Protein AF-A0AAI9GK62-F1 (afdb_monomer_lite)

pLDDT: mean 93.07, std 9.75, range [39.12, 98.69]

Sequence (137 aa):
MRPTPWTTWLSEPHRDPVYLLLNTLAQPNPTDVLFANDWIEQAFPLYNGTPLAHLIAQSPWLVKLKPSAAVPLGQLLDRKGFSDPSWGWAYRSPMAWDAQLHHWQQRQLVKLDGEMVVLRLMDSRIANVLIPSLREV

Radius of gyration: 14.91 Å; chains: 1; bounding box: 31×34×42 Å

Foldseek 3Di:
DPDDQQLCVLLPDDDFWKKWFFFCPFPPRVVVVCVVVVFFPDKDFLCPPHPNVVVSNGGTMITTTDSVCSNVVSVCVNVPVRVGQQGFDMDTDNDDPVCVSVVVSVVQWDADPNDIDGDPCRGVVSVVPPVVVVVVD

Secondary structure (DSSP, 8-state):
-PPPPHHHHHHS--SSPEEEEE-TTSSS-HHHHHHHTT-EEEEEETTTTSGGGGGGGG--EEEEEPGGGHHHHHHHHHTT-S-STTSEEEEE--S-HHHHHHHHHTTSEEEETTEEEE--TTSHHHHHHHHHHTT--

InterPro domains:
  IPR025391 Domain of unknown function DUF4123 [PF13503] (18-135)

Organism: Providencia stuartii (NCBI:txid588)

Structure (mmCIF, N/CA/C/O backbone):
data_AF-A0AAI9GK62-F1
#
_entry.id   AF-A0AAI9GK62-F1
#
loop_
_atom_site.group_PDB
_atom_site.id
_atom_site.type_symbol
_atom_site.label_atom_id
_atom_site.label_alt_id
_atom_site.label_comp_id
_atom_site.label_asym_id
_atom_site.label_entity_id
_atom_site.label_seq_id
_atom_site.pdbx_PDB_ins_code
_atom_site.Cartn_x
_atom_site.Cartn_y
_atom_site.Cartn_z
_atom_site.occupancy
_atom_site.B_iso_or_equiv
_atom_site.auth_seq_id
_atom_site.auth_comp_id
_atom_site.auth_asym_id
_atom_site.auth_atom_id
_atom_site.pdbx_PDB_model_num
ATOM 1 N N . MET A 1 1 ? -0.141 22.966 -9.872 1.00 41.88 1 MET A N 1
ATOM 2 C CA . MET A 1 1 ? 0.792 22.043 -10.561 1.00 41.88 1 MET A CA 1
ATOM 3 C C . MET A 1 1 ? -0.024 20.953 -11.237 1.00 41.88 1 MET A C 1
ATOM 5 O O . MET A 1 1 ? -0.975 20.488 -10.622 1.00 41.88 1 MET A O 1
ATOM 9 N N . ARG A 1 2 ? 0.280 20.577 -12.488 1.00 45.88 2 ARG A N 1
ATOM 10 C CA . ARG A 1 2 ? -0.313 19.359 -13.068 1.00 45.88 2 ARG A CA 1
ATOM 11 C C . ARG A 1 2 ? 0.282 18.155 -12.330 1.00 45.88 2 ARG A C 1
ATOM 13 O O . ARG A 1 2 ? 1.488 18.184 -12.090 1.00 45.88 2 ARG A O 1
ATOM 20 N N . PRO A 1 3 ? -0.516 17.147 -11.954 1.00 74.88 3 PRO A N 1
ATOM 21 C CA . PRO A 1 3 ? 0.037 15.939 -11.360 1.00 74.88 3 PRO A CA 1
ATOM 22 C C . PRO A 1 3 ? 1.003 15.288 -12.357 1.00 74.88 3 PRO A C 1
ATOM 24 O O . PRO A 1 3 ? 0.691 15.179 -13.545 1.00 74.88 3 PRO A O 1
ATOM 27 N N . THR A 1 4 ? 2.192 14.915 -11.884 1.00 85.81 4 THR A N 1
ATOM 28 C CA . THR A 1 4 ? 3.161 14.132 -12.659 1.00 85.81 4 THR A CA 1
ATOM 29 C C . THR A 1 4 ? 2.492 12.827 -13.107 1.00 85.81 4 THR A C 1
ATOM 31 O O . THR A 1 4 ? 1.887 12.166 -12.260 1.00 85.81 4 THR A O 1
ATOM 34 N N . PRO A 1 5 ? 2.574 12.438 -14.395 1.00 93.88 5 PRO A N 1
ATOM 35 C CA . PRO A 1 5 ? 2.055 11.152 -14.854 1.00 93.88 5 PRO A CA 1
ATOM 36 C C . PRO A 1 5 ? 2.656 9.985 -14.064 1.00 93.88 5 PRO A C 1
ATOM 38 O O . PRO A 1 5 ? 3.840 10.004 -13.708 1.00 93.88 5 PRO A O 1
ATOM 41 N N . TRP A 1 6 ? 1.862 8.947 -13.827 1.00 95.31 6 TRP A N 1
ATOM 42 C CA . TRP A 1 6 ? 2.277 7.757 -13.092 1.00 95.31 6 TRP A CA 1
ATOM 43 C C . TRP A 1 6 ? 3.437 7.042 -13.769 1.00 95.31 6 TRP A C 1
ATOM 45 O O . TRP A 1 6 ? 4.373 6.638 -13.081 1.00 95.31 6 TRP A O 1
ATOM 55 N N . THR A 1 7 ? 3.425 6.934 -15.102 1.00 95.44 7 THR A N 1
ATOM 56 C CA . THR A 1 7 ? 4.544 6.336 -15.847 1.00 95.44 7 THR A CA 1
ATOM 57 C C . THR A 1 7 ? 5.848 7.073 -15.568 1.00 95.44 7 THR A C 1
ATOM 59 O O . THR A 1 7 ? 6.874 6.432 -15.348 1.00 95.44 7 THR A O 1
ATOM 62 N N . THR A 1 8 ? 5.810 8.407 -15.521 1.00 94.75 8 THR A N 1
ATOM 63 C CA . THR A 1 8 ? 6.983 9.227 -15.207 1.00 94.75 8 THR A CA 1
ATOM 64 C C . THR A 1 8 ? 7.446 8.995 -13.771 1.00 94.75 8 THR A C 1
ATOM 66 O O . THR A 1 8 ? 8.613 8.678 -13.568 1.00 94.75 8 THR A O 1
ATOM 69 N N . TRP A 1 9 ? 6.549 9.086 -12.783 1.00 95.50 9 TRP A N 1
ATOM 70 C CA . TRP A 1 9 ? 6.922 8.942 -11.369 1.00 95.50 9 TRP A CA 1
ATOM 71 C C . TRP A 1 9 ? 7.436 7.535 -11.020 1.00 95.50 9 TRP A C 1
ATOM 73 O O . TRP A 1 9 ? 8.409 7.394 -10.278 1.00 95.50 9 TRP A O 1
ATOM 83 N N . LEU A 1 10 ? 6.821 6.480 -11.567 1.00 95.56 10 LEU A N 1
ATOM 84 C CA . LEU A 1 10 ? 7.226 5.092 -11.311 1.00 95.56 10 LEU A CA 1
ATOM 85 C C . LEU A 1 10 ? 8.555 4.734 -11.982 1.00 95.56 10 LEU A C 1
ATOM 87 O O . LEU A 1 10 ? 9.350 4.000 -11.393 1.00 95.56 10 LEU A O 1
ATOM 91 N N . SER A 1 11 ? 8.805 5.265 -13.182 1.00 90.31 11 SER A N 1
ATOM 92 C CA . SER A 1 11 ? 9.989 4.926 -13.988 1.00 90.31 11 SER A CA 1
ATOM 93 C C . SER A 1 11 ? 11.188 5.841 -13.737 1.00 90.31 11 SER A C 1
ATOM 95 O O . SER A 1 11 ? 12.263 5.588 -14.278 1.00 90.31 11 SER A O 1
ATOM 97 N N . GLU A 1 12 ? 11.020 6.907 -12.951 1.00 91.19 12 GLU A N 1
ATOM 98 C CA . GLU A 1 12 ? 12.116 7.799 -12.579 1.00 91.19 12 GLU A CA 1
ATOM 99 C C . GLU A 1 12 ? 13.257 7.003 -11.915 1.00 91.19 12 GLU A C 1
ATOM 101 O O . GLU A 1 12 ? 12.995 6.234 -10.979 1.00 91.19 12 GLU A O 1
ATOM 106 N N . PRO A 1 13 ? 14.517 7.162 -12.374 1.00 87.38 13 PRO A N 1
ATOM 107 C CA . PRO A 1 13 ? 15.659 6.496 -11.763 1.00 87.38 13 PRO A CA 1
ATOM 108 C C . PRO A 1 13 ? 15.774 6.855 -10.281 1.00 87.38 13 PRO A C 1
ATOM 110 O O . PRO A 1 13 ? 16.109 7.979 -9.915 1.00 87.38 13 PRO A O 1
ATOM 113 N N . HIS A 1 14 ? 15.521 5.877 -9.417 1.00 90.38 14 HIS A N 1
ATOM 114 C CA . HIS A 1 14 ? 15.580 6.044 -7.973 1.00 90.38 14 HIS A CA 1
ATOM 115 C C . HIS A 1 14 ? 16.088 4.758 -7.322 1.00 90.38 14 HIS A C 1
ATOM 117 O O . HIS A 1 14 ? 15.810 3.661 -7.806 1.00 90.38 14 HIS A O 1
ATOM 123 N N . ARG A 1 15 ? 16.845 4.883 -6.226 1.00 88.88 15 ARG A N 1
ATOM 124 C CA . ARG A 1 15 ? 17.412 3.718 -5.521 1.00 88.88 15 ARG A CA 1
ATOM 125 C C . ARG A 1 15 ? 16.373 2.982 -4.680 1.00 88.88 15 ARG A C 1
ATOM 127 O O . ARG A 1 15 ? 16.428 1.763 -4.564 1.00 88.88 15 ARG A O 1
ATOM 134 N N . ASP A 1 16 ? 15.436 3.730 -4.112 1.00 96.12 16 ASP A N 1
ATOM 135 C CA . ASP A 1 16 ? 14.447 3.163 -3.200 1.00 96.12 16 ASP A CA 1
ATOM 136 C C . ASP A 1 16 ? 13.343 2.384 -3.935 1.00 96.12 16 ASP A C 1
ATOM 138 O O . ASP A 1 16 ? 12.794 2.894 -4.928 1.00 96.12 16 ASP A O 1
ATOM 142 N N . PRO A 1 17 ? 12.961 1.198 -3.417 1.00 96.44 17 PRO A N 1
ATOM 143 C CA . PRO A 1 17 ? 11.828 0.428 -3.913 1.00 96.44 17 PRO A CA 1
ATOM 144 C C . PRO A 1 17 ? 10.513 1.210 -3.903 1.00 96.44 17 PRO A C 1
ATOM 146 O O . PRO A 1 17 ? 10.296 2.091 -3.066 1.00 96.44 17 PRO A O 1
ATOM 149 N N . VAL A 1 18 ? 9.613 0.826 -4.810 1.00 98.00 18 VAL A N 1
ATOM 150 C CA . VAL A 1 18 ? 8.230 1.306 -4.829 1.00 98.00 18 VAL A CA 1
ATOM 151 C C . VAL A 1 18 ? 7.358 0.357 -4.021 1.00 98.00 18 VAL A C 1
ATOM 153 O O . VAL A 1 18 ? 7.342 -0.854 -4.256 1.00 98.00 18 VAL A O 1
ATOM 156 N N . TYR A 1 19 ? 6.590 0.939 -3.113 1.00 98.44 19 TYR A N 1
ATOM 157 C CA . TYR A 1 19 ? 5.566 0.260 -2.345 1.00 98.44 19 TYR A CA 1
ATOM 158 C C . TYR A 1 19 ? 4.189 0.816 -2.687 1.00 98.44 19 TYR A C 1
ATOM 160 O O . TYR A 1 19 ? 4.041 1.987 -3.041 1.00 98.44 19 TYR A O 1
ATOM 168 N N . LEU A 1 20 ? 3.181 -0.035 -2.556 1.00 98.38 20 LEU A N 1
ATOM 169 C CA . LEU A 1 20 ? 1.778 0.288 -2.753 1.00 98.38 20 LEU A CA 1
ATOM 170 C C . LEU A 1 20 ? 1.006 -0.109 -1.501 1.00 98.38 20 LEU A C 1
ATOM 172 O O . LEU A 1 20 ? 1.196 -1.209 -0.978 1.00 98.38 20 LEU A O 1
ATOM 176 N N . LEU A 1 21 ? 0.114 0.770 -1.054 1.00 98.19 21 LEU A N 1
ATOM 177 C CA . LEU A 1 21 ? -0.897 0.445 -0.058 1.00 98.19 21 LEU A CA 1
ATOM 178 C C . LEU A 1 21 ? -2.238 0.326 -0.781 1.00 98.19 21 LEU A C 1
ATOM 180 O O . LEU A 1 21 ? -2.820 1.329 -1.192 1.00 98.19 21 LEU A O 1
ATOM 184 N N . LEU A 1 22 ? -2.685 -0.909 -0.994 1.00 98.12 22 LEU A N 1
ATOM 185 C CA . LEU A 1 22 ? -3.810 -1.226 -1.868 1.00 98.12 22 LEU A CA 1
ATOM 186 C C . LEU A 1 22 ? -5.102 -1.412 -1.082 1.00 98.12 22 LEU A C 1
ATOM 188 O O . LEU A 1 22 ? -5.139 -2.112 -0.067 1.00 98.12 22 LEU A O 1
ATOM 192 N N . ASN A 1 23 ? -6.172 -0.813 -1.593 1.00 97.62 23 ASN A N 1
ATOM 193 C CA . ASN A 1 23 ? -7.529 -0.985 -1.108 1.00 97.62 23 ASN A CA 1
ATOM 194 C C . ASN A 1 23 ? -8.212 -2.122 -1.876 1.00 97.62 23 ASN A C 1
ATOM 196 O O . ASN A 1 23 ? -8.662 -1.938 -3.005 1.00 97.62 23 ASN A O 1
ATOM 200 N N . THR A 1 24 ? -8.326 -3.287 -1.244 1.00 95.81 24 THR A N 1
ATOM 201 C CA . THR A 1 24 ? -8.959 -4.485 -1.825 1.00 95.81 24 THR A CA 1
ATOM 202 C C . THR A 1 24 ? -10.459 -4.333 -2.072 1.00 95.81 24 THR A C 1
ATOM 204 O O . THR A 1 24 ? -11.048 -5.126 -2.799 1.00 95.81 24 THR A O 1
ATOM 207 N N . LEU A 1 25 ? -11.083 -3.303 -1.494 1.00 95.12 25 LEU A N 1
ATOM 208 C CA . LEU A 1 25 ? -12.506 -3.010 -1.666 1.00 95.12 25 LEU A CA 1
ATOM 209 C C . LEU A 1 25 ? -12.808 -2.182 -2.923 1.00 95.12 25 LEU A C 1
ATOM 211 O O . LEU A 1 25 ? -13.978 -1.996 -3.254 1.00 95.12 25 LEU A O 1
ATOM 215 N N . ALA A 1 26 ? -11.783 -1.653 -3.595 1.00 95.94 26 ALA A N 1
ATOM 216 C CA . ALA A 1 26 ? -11.949 -0.891 -4.826 1.00 95.94 26 ALA A CA 1
ATOM 217 C C . ALA A 1 26 ? -12.288 -1.807 -6.014 1.00 95.94 26 ALA A C 1
ATOM 219 O O . ALA A 1 26 ? -11.912 -2.979 -6.026 1.00 95.94 26 ALA A O 1
ATOM 220 N N . GLN A 1 27 ? -12.970 -1.268 -7.033 1.00 94.50 27 GLN A N 1
ATOM 221 C CA . GLN A 1 27 ? -13.252 -2.002 -8.274 1.00 94.50 27 GLN A CA 1
ATOM 222 C C . GLN A 1 27 ? -12.596 -1.371 -9.522 1.00 94.50 27 GLN A C 1
ATOM 224 O O . GLN A 1 27 ? -12.785 -0.176 -9.784 1.00 94.50 27 GLN A O 1
ATOM 229 N N . PRO A 1 28 ?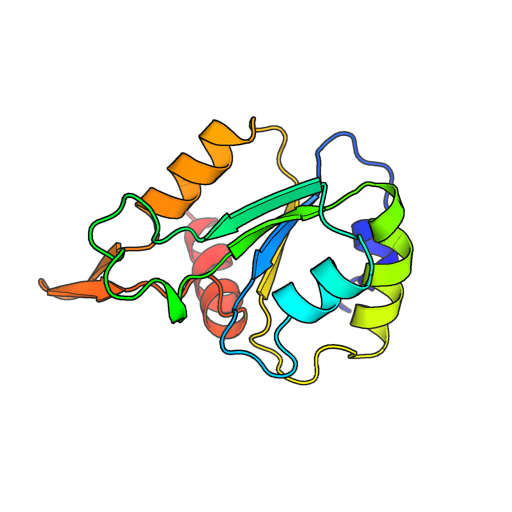 -11.863 -2.164 -10.336 1.00 94.44 28 PRO A N 1
ATOM 230 C CA . PRO A 1 28 ? -11.483 -3.562 -10.086 1.00 94.44 28 PRO A CA 1
ATOM 231 C C . PRO A 1 28 ? -10.539 -3.683 -8.879 1.00 94.44 28 PRO A C 1
ATOM 233 O O . PRO A 1 28 ? -9.846 -2.722 -8.547 1.00 94.44 28 PRO A O 1
ATOM 236 N N . ASN A 1 29 ? -10.508 -4.858 -8.240 1.00 96.12 29 ASN A N 1
ATOM 237 C CA . ASN A 1 29 ? -9.638 -5.087 -7.090 1.00 96.12 29 ASN A CA 1
ATOM 238 C C . ASN A 1 29 ? -8.163 -4.954 -7.521 1.00 96.12 29 ASN A C 1
ATOM 240 O O . ASN A 1 29 ? -7.690 -5.746 -8.346 1.00 96.12 29 ASN A O 1
ATOM 244 N N . PRO A 1 30 ? -7.416 -3.972 -6.987 1.00 97.06 30 PRO A N 1
ATOM 245 C CA . PRO A 1 30 ? -6.060 -3.698 -7.435 1.00 97.06 30 PRO A CA 1
ATOM 246 C C . PRO A 1 30 ? -5.096 -4.851 -7.156 1.00 97.06 30 PRO A C 1
ATOM 248 O O . PRO A 1 30 ? -4.195 -5.077 -7.962 1.00 97.06 30 PRO A O 1
ATOM 251 N N . THR A 1 31 ? -5.278 -5.617 -6.073 1.00 97.12 31 THR A N 1
ATOM 252 C CA . THR A 1 31 ? -4.415 -6.782 -5.819 1.00 97.12 31 THR A CA 1
ATOM 253 C C . THR A 1 31 ? -4.581 -7.840 -6.898 1.00 97.12 31 THR A C 1
ATOM 255 O O . THR A 1 31 ? -3.581 -8.383 -7.359 1.00 97.12 31 THR A O 1
ATOM 258 N N . ASP A 1 32 ? -5.810 -8.088 -7.352 1.00 97.19 32 ASP A N 1
ATOM 259 C CA . ASP A 1 32 ? -6.096 -9.129 -8.343 1.00 97.19 32 ASP A CA 1
ATOM 260 C C . ASP A 1 32 ? -5.466 -8.770 -9.690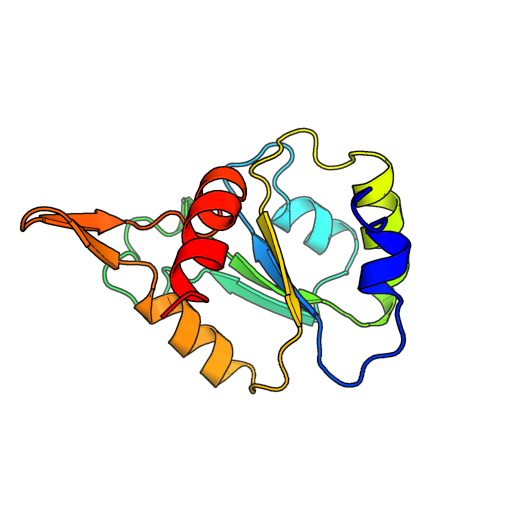 1.00 97.19 32 ASP A C 1
ATOM 262 O O . ASP A 1 32 ? -4.824 -9.606 -10.325 1.00 97.19 32 ASP A O 1
ATOM 266 N N . VAL A 1 33 ? -5.561 -7.494 -10.083 1.00 97.44 33 VAL A N 1
ATOM 267 C CA . VAL A 1 33 ? -4.895 -6.967 -11.282 1.00 97.44 33 VAL A CA 1
ATOM 268 C C . VAL A 1 33 ? -3.379 -7.140 -11.187 1.00 97.44 33 VAL A C 1
ATOM 270 O O . VAL A 1 33 ? -2.754 -7.601 -12.141 1.00 97.44 33 VAL A O 1
ATOM 273 N N . LEU A 1 34 ? -2.770 -6.803 -10.049 1.00 98.19 34 LEU A N 1
ATOM 274 C CA . LEU A 1 34 ? -1.320 -6.907 -9.884 1.00 98.19 34 LEU A CA 1
ATOM 275 C C . LEU A 1 34 ? -0.824 -8.361 -9.866 1.00 98.19 34 LEU A C 1
ATOM 277 O O . LEU A 1 34 ? 0.211 -8.648 -10.471 1.00 98.19 34 LEU A O 1
ATOM 281 N N . PHE A 1 35 ? -1.552 -9.276 -9.218 1.00 98.00 35 PHE A N 1
ATOM 282 C CA . PHE A 1 35 ? -1.239 -10.708 -9.238 1.00 98.00 35 PHE A CA 1
ATOM 283 C C . PHE A 1 35 ? -1.376 -11.299 -10.641 1.00 98.00 35 PHE A C 1
ATOM 285 O O . PHE A 1 35 ? -0.474 -12.001 -11.092 1.00 98.00 35 PHE A O 1
ATOM 292 N N . ALA A 1 36 ? -2.456 -10.974 -11.358 1.00 98.06 36 ALA A N 1
ATOM 293 C CA . ALA A 1 36 ? -2.704 -11.482 -12.707 1.00 98.06 36 ALA A CA 1
ATOM 294 C C . ALA A 1 36 ? -1.614 -11.088 -13.719 1.00 98.06 36 ALA A C 1
ATOM 296 O O . ALA A 1 36 ? -1.414 -11.789 -14.707 1.00 98.06 36 ALA A O 1
ATOM 297 N N . ASN A 1 37 ? -0.902 -9.984 -13.474 1.00 98.19 37 ASN A N 1
ATOM 298 C CA . ASN A 1 37 ? 0.173 -9.499 -14.339 1.00 98.19 37 ASN A CA 1
ATOM 299 C C . ASN A 1 37 ? 1.589 -9.814 -13.813 1.00 98.19 37 ASN A C 1
ATOM 301 O O . ASN A 1 37 ? 2.567 -9.346 -14.394 1.00 98.19 37 ASN A O 1
ATOM 305 N N . ASP A 1 38 ? 1.720 -10.584 -12.725 1.00 98.25 38 ASP A N 1
ATOM 306 C CA . ASP A 1 38 ? 3.006 -10.926 -12.099 1.00 98.25 38 ASP A CA 1
ATOM 307 C C . ASP A 1 38 ? 3.848 -9.693 -11.685 1.00 98.25 38 ASP A C 1
ATOM 309 O O . ASP A 1 38 ? 5.078 -9.661 -11.784 1.00 98.25 38 ASP A O 1
ATOM 313 N N . TRP A 1 39 ? 3.183 -8.637 -11.201 1.00 98.44 39 TRP A N 1
ATOM 314 C CA . TRP A 1 39 ? 3.822 -7.353 -10.865 1.00 98.44 39 TRP A CA 1
ATOM 315 C C . TRP A 1 39 ? 4.325 -7.242 -9.420 1.00 98.44 39 TRP A C 1
ATOM 317 O O . TRP A 1 39 ? 4.992 -6.269 -9.060 1.00 98.44 39 TRP A O 1
ATOM 327 N N . ILE A 1 40 ? 4.032 -8.234 -8.585 1.00 98.50 40 ILE A N 1
ATOM 328 C CA . ILE A 1 40 ? 4.277 -8.206 -7.140 1.00 98.50 40 ILE A CA 1
ATOM 329 C C . ILE A 1 40 ? 5.607 -8.879 -6.808 1.00 98.50 40 ILE A C 1
ATOM 331 O O . ILE A 1 40 ? 5.802 -10.050 -7.114 1.00 98.50 40 ILE A O 1
ATOM 335 N N . GLU A 1 41 ? 6.513 -8.161 -6.142 1.00 98.31 41 GLU A N 1
ATOM 336 C CA . GLU A 1 41 ? 7.730 -8.754 -5.574 1.00 98.31 41 GLU A CA 1
ATOM 337 C C . GLU A 1 41 ? 7.438 -9.372 -4.202 1.00 98.31 41 GLU A C 1
ATOM 339 O O . GLU A 1 41 ? 7.795 -10.516 -3.937 1.00 98.31 41 GLU A O 1
ATOM 344 N N . GLN A 1 42 ? 6.761 -8.617 -3.334 1.00 98.50 42 GLN A N 1
ATOM 345 C CA . GLN A 1 42 ? 6.301 -9.066 -2.021 1.00 98.50 42 GLN A CA 1
ATOM 346 C C . GLN A 1 42 ? 4.927 -8.470 -1.741 1.00 98.50 42 GLN A C 1
ATOM 348 O O . GLN A 1 42 ? 4.637 -7.349 -2.159 1.00 98.50 42 GLN A O 1
ATOM 353 N N . ALA A 1 43 ? 4.083 -9.200 -1.022 1.00 98.38 43 ALA A N 1
ATOM 354 C CA . ALA A 1 43 ? 2.757 -8.735 -0.656 1.00 98.38 43 ALA A CA 1
ATOM 355 C C . ALA A 1 43 ? 2.318 -9.321 0.682 1.00 98.38 43 ALA A C 1
ATOM 357 O O . ALA A 1 43 ? 2.625 -10.474 0.985 1.00 98.38 43 ALA A O 1
ATOM 358 N N . PHE A 1 44 ? 1.588 -8.535 1.473 1.00 98.38 44 PHE A N 1
ATOM 359 C CA . PHE A 1 44 ? 1.030 -9.004 2.736 1.00 98.38 44 PHE A CA 1
ATOM 360 C C . PHE A 1 44 ? -0.247 -8.237 3.120 1.00 98.38 44 PHE A C 1
ATOM 362 O O . PHE A 1 44 ? -0.259 -7.001 3.057 1.00 98.38 44 PHE A O 1
ATOM 369 N N . PRO A 1 45 ? -1.310 -8.933 3.562 1.00 98.00 45 PRO A N 1
ATOM 370 C CA . PRO A 1 45 ? -2.495 -8.293 4.120 1.00 98.00 45 PRO A CA 1
ATOM 371 C C . PRO A 1 45 ? -2.193 -7.754 5.524 1.00 98.00 45 PRO A C 1
ATOM 373 O O . PRO A 1 45 ? -1.907 -8.508 6.453 1.00 98.00 45 PRO A O 1
ATOM 376 N N . LEU A 1 46 ? -2.274 -6.437 5.700 1.00 97.88 46 LEU A N 1
ATOM 377 C CA . LEU A 1 46 ? -1.828 -5.761 6.921 1.00 97.88 46 LEU A CA 1
ATOM 378 C C . LEU A 1 46 ? -2.627 -6.110 8.181 1.00 97.88 46 LEU A C 1
ATOM 380 O O . LEU A 1 46 ? -2.110 -5.946 9.280 1.00 97.88 46 LEU A O 1
ATOM 384 N N . TYR A 1 47 ? -3.857 -6.605 8.071 1.00 97.12 47 TYR A N 1
ATOM 385 C CA . TYR A 1 47 ? -4.621 -7.013 9.253 1.00 97.12 47 TYR A CA 1
ATOM 386 C C . TYR A 1 47 ? -4.175 -8.363 9.815 1.00 97.12 47 TYR A C 1
ATOM 388 O O . TYR A 1 47 ? -4.472 -8.664 10.974 1.00 97.12 47 TYR A O 1
ATOM 396 N N . ASN A 1 48 ? -3.436 -9.162 9.041 1.00 96.56 48 ASN A N 1
ATOM 397 C CA . ASN A 1 48 ? -2.932 -10.445 9.508 1.00 96.56 48 ASN A CA 1
ATOM 398 C C . ASN A 1 48 ? -1.957 -10.256 10.681 1.00 96.56 48 ASN A C 1
ATOM 400 O O . ASN A 1 48 ? -1.068 -9.408 10.628 1.00 96.56 48 ASN A O 1
ATOM 404 N N . GLY A 1 49 ? -2.134 -11.042 11.744 1.00 92.88 49 GLY A N 1
ATOM 405 C CA . GLY A 1 49 ? -1.336 -10.930 12.968 1.00 92.88 49 GLY A CA 1
ATOM 406 C C . GLY A 1 49 ? -1.643 -9.698 13.830 1.00 92.88 49 GLY A C 1
ATOM 407 O O . GLY A 1 49 ? -0.868 -9.382 14.727 1.00 92.88 49 GLY A O 1
ATOM 408 N N . THR A 1 50 ? -2.756 -8.999 13.583 1.00 94.44 50 THR A N 1
ATOM 409 C CA . THR A 1 50 ? -3.183 -7.819 14.359 1.00 94.44 50 THR A CA 1
ATOM 410 C C . THR A 1 50 ? -4.561 -8.049 15.000 1.00 94.44 50 THR A C 1
ATOM 412 O O . THR A 1 50 ? -5.264 -8.986 14.610 1.00 94.44 50 THR A O 1
ATOM 415 N N . PRO A 1 51 ? -5.029 -7.178 15.918 1.00 94.25 51 PRO A N 1
ATOM 416 C CA . PRO A 1 51 ? -6.408 -7.230 16.421 1.00 94.25 51 PRO A CA 1
ATOM 417 C C . PRO A 1 51 ? -7.486 -7.150 15.322 1.00 94.25 51 PRO A C 1
ATOM 419 O O . PRO A 1 51 ? -8.620 -7.583 15.526 1.00 94.25 51 PRO A O 1
ATOM 422 N N . LEU A 1 52 ? -7.135 -6.642 14.134 1.00 95.81 52 LEU A N 1
ATOM 423 C CA . LEU A 1 52 ? -8.021 -6.556 12.973 1.00 95.81 52 LEU A CA 1
ATOM 424 C C . LEU A 1 52 ? -8.088 -7.846 12.146 1.00 95.81 52 LEU A C 1
ATOM 426 O O . LEU A 1 52 ? -8.764 -7.859 11.123 1.00 95.81 52 LEU A O 1
ATOM 430 N N . ALA A 1 53 ? -7.435 -8.938 12.558 1.00 95.75 53 ALA A N 1
ATOM 431 C CA . ALA A 1 53 ? -7.406 -10.189 11.791 1.00 95.75 53 ALA A CA 1
ATOM 432 C C . ALA A 1 53 ? -8.806 -10.751 11.470 1.00 95.75 53 ALA A C 1
ATOM 434 O O . ALA A 1 53 ? -8.996 -11.400 10.446 1.00 95.75 53 ALA A O 1
ATOM 435 N N . HIS A 1 54 ? -9.813 -10.445 12.291 1.00 95.12 54 HIS A N 1
ATOM 436 C CA . HIS A 1 54 ? -11.210 -10.797 12.024 1.00 95.12 54 HIS A CA 1
ATOM 437 C C . HIS A 1 54 ? -11.812 -10.082 10.792 1.00 95.12 54 HIS A C 1
ATOM 439 O O . HIS A 1 54 ? -12.827 -10.525 10.263 1.00 95.12 54 HIS A O 1
ATOM 445 N N . LEU A 1 55 ? -11.179 -9.010 10.300 1.00 95.31 55 LEU A N 1
ATOM 446 C CA . LEU A 1 55 ? -11.545 -8.255 9.095 1.00 95.31 55 LEU A CA 1
ATOM 447 C C . LEU A 1 55 ? -10.631 -8.565 7.899 1.00 95.31 55 LEU A C 1
ATOM 449 O O . LEU A 1 55 ? -10.572 -7.776 6.959 1.00 95.31 55 LEU A O 1
ATOM 453 N N . ILE A 1 56 ? -9.898 -9.685 7.906 1.00 95.69 56 ILE A N 1
ATOM 454 C CA . ILE A 1 56 ? -8.857 -9.983 6.905 1.00 95.69 56 ILE A CA 1
ATOM 455 C C . ILE A 1 56 ? -9.335 -9.885 5.447 1.00 95.69 56 ILE A C 1
ATOM 457 O O . ILE A 1 56 ? -8.581 -9.428 4.591 1.00 95.69 56 ILE A O 1
ATOM 461 N N . ALA A 1 57 ? -10.597 -10.230 5.170 1.00 93.12 57 ALA A N 1
ATOM 462 C CA . ALA A 1 57 ? -11.200 -10.128 3.838 1.00 93.12 57 ALA A CA 1
ATOM 463 C C . ALA A 1 57 ? -11.255 -8.685 3.297 1.00 93.12 57 ALA A C 1
ATOM 465 O O . ALA A 1 57 ? -11.332 -8.482 2.093 1.00 93.12 57 ALA A O 1
ATOM 466 N N . GLN A 1 58 ? -11.204 -7.691 4.185 1.00 94.00 58 GLN A N 1
ATOM 467 C CA . GLN A 1 58 ? -11.205 -6.259 3.872 1.00 94.00 58 GLN A CA 1
ATOM 468 C C . GLN A 1 58 ? -9.832 -5.621 4.121 1.00 94.00 58 GLN A C 1
ATOM 470 O O . GLN A 1 58 ? -9.698 -4.397 4.082 1.00 94.00 58 GLN A O 1
ATOM 475 N N . SER A 1 59 ? -8.817 -6.432 4.438 1.00 96.81 59 SER A N 1
ATOM 476 C CA . SER A 1 59 ? -7.495 -5.924 4.775 1.00 96.81 59 SER A CA 1
ATOM 477 C C . SER A 1 59 ? -6.930 -5.133 3.604 1.00 96.81 59 SER A C 1
ATOM 479 O O . SER A 1 59 ? -6.965 -5.626 2.472 1.00 96.81 59 SER A O 1
ATOM 481 N N . PRO A 1 60 ? -6.320 -3.965 3.855 1.00 97.62 60 PRO A N 1
ATOM 482 C CA . PRO A 1 60 ? -5.424 -3.383 2.884 1.00 97.62 60 PRO A CA 1
ATOM 483 C C . PRO A 1 60 ? -4.198 -4.273 2.716 1.00 97.62 60 PRO A C 1
ATOM 485 O O . PRO A 1 60 ? -3.779 -4.974 3.648 1.00 97.62 60 PRO A O 1
ATOM 488 N N . TRP A 1 61 ? -3.631 -4.243 1.518 1.00 98.38 61 TRP A N 1
ATOM 489 C CA . TRP A 1 61 ? -2.426 -4.994 1.191 1.00 98.38 61 TRP A CA 1
ATOM 490 C C . TRP A 1 61 ? -1.257 -4.038 1.037 1.00 98.38 61 TRP A C 1
ATOM 492 O O . TRP A 1 61 ? -1.323 -3.094 0.250 1.00 98.38 61 TRP A O 1
ATOM 502 N N . LEU A 1 62 ? -0.179 -4.305 1.771 1.00 98.69 62 LEU A N 1
ATOM 503 C CA . LEU A 1 62 ? 1.113 -3.721 1.451 1.00 98.69 62 LEU A CA 1
ATOM 504 C C . LEU A 1 62 ? 1.738 -4.559 0.343 1.00 98.69 62 LEU A C 1
ATOM 506 O O . LEU A 1 62 ? 1.839 -5.779 0.472 1.00 98.69 62 LEU A O 1
ATOM 510 N N . VAL A 1 63 ? 2.173 -3.902 -0.723 1.00 98.69 63 VAL A N 1
ATOM 511 C CA . VAL A 1 63 ? 2.822 -4.540 -1.866 1.00 98.69 63 VAL A CA 1
ATOM 512 C C . VAL A 1 63 ? 4.141 -3.844 -2.149 1.00 98.69 63 VAL A C 1
ATOM 514 O O . VAL A 1 63 ? 4.187 -2.624 -2.257 1.00 98.69 63 VAL A O 1
ATOM 517 N N . LYS A 1 64 ? 5.209 -4.620 -2.314 1.00 98.62 64 LYS A N 1
ATOM 518 C CA . LYS A 1 64 ? 6.450 -4.186 -2.953 1.00 98.62 64 LYS A CA 1
ATOM 519 C C . LYS A 1 64 ? 6.357 -4.503 -4.443 1.00 98.62 64 LYS A C 1
ATOM 521 O O . LYS A 1 64 ? 6.126 -5.654 -4.820 1.00 98.62 64 LYS A O 1
ATOM 526 N N . LEU A 1 65 ? 6.508 -3.485 -5.281 1.00 98.25 65 LEU A N 1
ATOM 527 C CA . LEU A 1 65 ? 6.392 -3.611 -6.731 1.00 98.25 65 LEU A CA 1
ATOM 528 C C . LEU A 1 65 ? 7.700 -4.147 -7.328 1.00 98.25 65 LEU A C 1
ATOM 530 O O . LEU A 1 65 ? 8.774 -3.644 -6.996 1.00 98.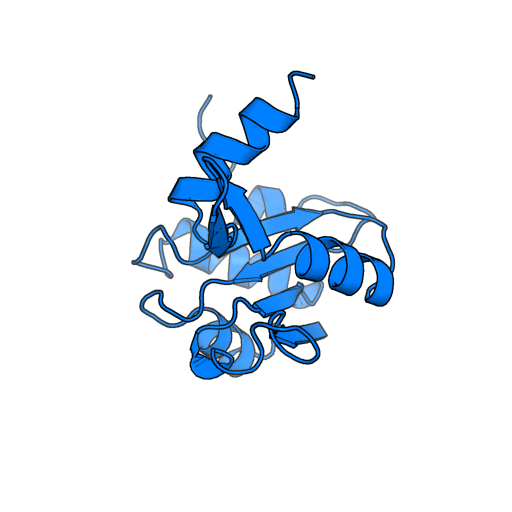25 65 LEU A O 1
ATOM 534 N N . LYS A 1 66 ? 7.618 -5.101 -8.265 1.00 97.88 66 LYS A N 1
ATOM 535 C CA . LYS A 1 66 ? 8.796 -5.496 -9.052 1.00 97.88 66 LYS A CA 1
ATOM 536 C C . LYS A 1 66 ? 9.295 -4.308 -9.882 1.00 97.88 66 LYS A C 1
ATOM 538 O O . LYS A 1 66 ? 8.478 -3.633 -10.511 1.00 97.88 66 LYS A O 1
ATOM 543 N N . PRO A 1 67 ? 10.615 -4.100 -10.023 1.00 95.31 67 PRO A N 1
ATOM 544 C CA . PRO A 1 67 ? 11.140 -3.041 -10.889 1.00 95.31 67 PRO A CA 1
ATOM 545 C C . PRO A 1 67 ? 10.633 -3.123 -12.339 1.00 95.31 67 PRO A C 1
ATOM 547 O O . PRO A 1 67 ? 10.319 -2.101 -12.945 1.00 95.31 67 PRO A O 1
ATOM 550 N N . SER A 1 68 ? 10.474 -4.337 -12.879 1.00 96.00 68 SER A N 1
ATOM 551 C CA . SER A 1 68 ? 9.944 -4.573 -14.232 1.00 96.00 68 SER A CA 1
ATOM 552 C C . SER A 1 68 ? 8.485 -4.140 -14.413 1.00 96.00 68 SER A C 1
ATOM 554 O O . SER A 1 68 ? 8.057 -3.892 -15.539 1.00 96.00 68 SER A O 1
ATOM 556 N N . ALA A 1 69 ? 7.724 -4.017 -13.324 1.00 97.44 69 ALA A N 1
ATOM 557 C CA . ALA A 1 69 ? 6.319 -3.636 -13.355 1.00 97.44 69 ALA A CA 1
ATOM 558 C C . ALA A 1 69 ? 6.092 -2.115 -13.342 1.00 97.44 69 ALA A C 1
ATOM 560 O O . ALA A 1 69 ? 4.978 -1.671 -13.610 1.00 97.44 69 ALA A O 1
ATOM 561 N N . ALA A 1 70 ? 7.122 -1.305 -13.070 1.00 95.56 70 ALA A N 1
ATOM 562 C CA . ALA A 1 70 ? 6.994 0.149 -12.934 1.00 95.56 70 ALA A CA 1
ATOM 563 C C . ALA A 1 70 ? 6.392 0.820 -14.182 1.00 95.56 70 ALA A C 1
ATOM 565 O O . ALA A 1 70 ? 5.422 1.572 -14.081 1.00 95.56 70 ALA A O 1
ATOM 566 N N . VAL A 1 71 ? 6.928 0.503 -15.364 1.00 95.88 71 VAL A N 1
ATOM 567 C CA . VAL A 1 71 ? 6.452 1.052 -16.643 1.00 95.88 71 VAL A CA 1
ATOM 568 C C . VAL A 1 71 ? 5.022 0.596 -16.973 1.00 95.88 71 VAL A C 1
ATOM 570 O O . VAL A 1 71 ? 4.174 1.467 -17.181 1.00 95.88 71 VAL A O 1
ATOM 573 N N . PRO A 1 72 ? 4.697 -0.715 -17.030 1.00 97.25 72 PRO A N 1
ATOM 574 C CA . PRO A 1 72 ? 3.350 -1.147 -17.403 1.00 97.25 72 PRO A CA 1
ATOM 575 C C . PRO A 1 72 ? 2.281 -0.731 -16.381 1.00 97.25 72 PRO A C 1
ATOM 577 O O . PRO A 1 72 ? 1.195 -0.315 -16.790 1.00 97.25 72 PRO A O 1
ATOM 580 N N . LEU A 1 73 ? 2.583 -0.744 -15.075 1.00 97.31 73 LEU A N 1
ATOM 581 C CA . LEU A 1 73 ? 1.666 -0.216 -14.061 1.00 97.31 73 LEU A CA 1
ATOM 582 C C . LEU A 1 73 ? 1.437 1.287 -14.256 1.00 97.31 73 LEU A C 1
ATOM 584 O O . LEU A 1 73 ? 0.299 1.748 -14.208 1.00 97.31 73 LEU A O 1
ATOM 588 N N . GLY A 1 74 ? 2.494 2.055 -14.526 1.00 96.69 74 GLY A N 1
ATOM 589 C CA . GLY A 1 74 ? 2.368 3.483 -14.801 1.00 96.69 74 GLY A CA 1
ATOM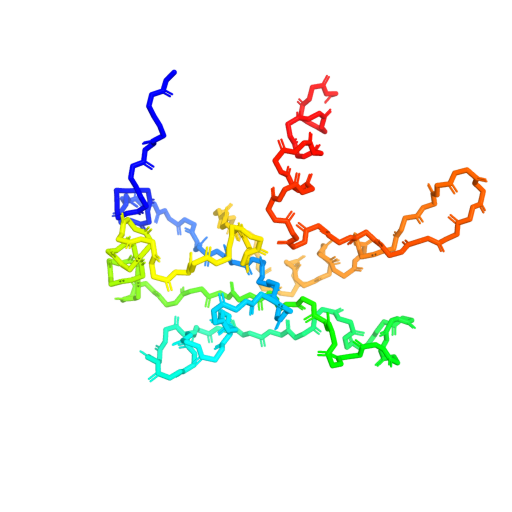 590 C C . GLY A 1 74 ? 1.461 3.781 -15.990 1.00 96.69 74 GLY A C 1
ATOM 591 O O . GLY A 1 74 ? 0.567 4.620 -15.884 1.00 96.69 74 GLY A O 1
ATOM 592 N N . GLN A 1 75 ? 1.615 3.032 -17.084 1.00 96.88 75 GLN A N 1
ATOM 593 C CA . GLN A 1 75 ? 0.768 3.177 -18.270 1.00 96.88 75 GLN A CA 1
ATOM 594 C C . GLN A 1 75 ? -0.695 2.821 -17.985 1.00 96.88 75 GLN A C 1
ATOM 596 O O . GLN A 1 75 ? -1.599 3.483 -18.500 1.00 96.88 75 GLN A O 1
ATOM 601 N N . LEU A 1 76 ? -0.938 1.790 -17.169 1.00 95.94 76 LEU A N 1
ATOM 602 C CA . LEU A 1 76 ? -2.281 1.421 -16.722 1.00 95.94 76 LEU A CA 1
ATOM 603 C C . LEU A 1 76 ? -2.924 2.564 -15.923 1.00 95.94 76 LEU A C 1
ATOM 605 O O . LEU A 1 76 ? -4.069 2.935 -16.186 1.00 95.94 76 LEU A O 1
ATOM 609 N N . LEU A 1 77 ? -2.186 3.145 -14.975 1.00 94.94 77 LEU A N 1
ATOM 610 C CA . LEU A 1 77 ? -2.668 4.219 -14.106 1.00 94.94 77 LEU A CA 1
ATOM 611 C C . LEU A 1 77 ? -2.921 5.524 -14.873 1.00 94.94 77 LEU A C 1
ATOM 613 O O . LEU A 1 77 ? -3.959 6.155 -14.673 1.00 94.94 77 LEU A O 1
ATOM 617 N N . ASP A 1 78 ? -2.041 5.891 -15.808 1.00 95.00 78 ASP A N 1
ATOM 618 C CA . ASP A 1 78 ? -2.224 7.069 -16.670 1.00 95.00 78 ASP A CA 1
ATOM 619 C C . ASP A 1 78 ? -3.480 6.960 -17.550 1.00 95.00 78 ASP A C 1
ATOM 621 O O . ASP A 1 78 ? -4.123 7.962 -17.866 1.00 95.00 78 ASP A O 1
ATOM 625 N N . ARG A 1 79 ? -3.877 5.731 -17.900 1.00 94.12 79 ARG A N 1
ATOM 626 C CA . ARG A 1 79 ? -5.104 5.425 -18.654 1.00 94.12 79 ARG A CA 1
ATOM 627 C C . ARG A 1 79 ? -6.326 5.177 -17.767 1.00 94.12 79 ARG A C 1
ATOM 629 O O . ARG A 1 79 ? -7.366 4.784 -18.287 1.00 94.12 79 ARG A O 1
ATOM 636 N N . LYS A 1 80 ? -6.227 5.417 -16.453 1.00 89.38 80 LYS A N 1
ATOM 637 C CA . LYS A 1 80 ? -7.294 5.170 -15.465 1.00 89.38 80 LYS A CA 1
ATOM 638 C C . LYS A 1 80 ? -7.778 3.712 -15.439 1.00 89.38 80 LYS A C 1
ATOM 640 O O . LYS A 1 80 ? -8.970 3.455 -15.308 1.00 89.38 80 LYS A O 1
ATOM 645 N N . GLY A 1 81 ? -6.854 2.755 -15.548 1.00 86.44 81 GLY A N 1
ATOM 646 C CA . GLY A 1 81 ? -7.168 1.323 -15.477 1.00 86.44 81 GLY A CA 1
ATOM 647 C C . GLY A 1 81 ? -7.775 0.878 -14.139 1.00 86.44 81 GLY A C 1
ATOM 648 O O . GLY A 1 81 ? -8.520 -0.097 -14.105 1.00 86.44 81 GLY A O 1
ATOM 649 N N . PHE A 1 82 ? -7.528 1.629 -13.059 1.00 92.12 82 PHE A N 1
ATOM 650 C CA . PHE A 1 82 ? -8.354 1.587 -11.853 1.00 92.12 82 PHE A CA 1
ATOM 651 C C . PHE A 1 82 ? -9.408 2.688 -11.929 1.00 92.12 82 PHE A C 1
ATOM 653 O O . PHE A 1 82 ? -9.107 3.868 -11.746 1.00 92.12 82 PHE A O 1
ATOM 660 N N . SER A 1 83 ? -10.645 2.296 -12.229 1.00 88.88 83 SER A N 1
ATOM 661 C CA . SER A 1 83 ? -11.779 3.218 -12.329 1.00 88.88 83 SER A CA 1
ATOM 662 C C . SER A 1 83 ? -12.192 3.797 -10.979 1.00 88.88 83 SER A C 1
ATOM 664 O O . SER A 1 83 ? -12.645 4.939 -10.916 1.00 88.88 83 SER A O 1
ATOM 666 N N . ASP A 1 84 ? -12.033 3.026 -9.902 1.00 94.12 84 ASP A N 1
ATOM 667 C CA . ASP A 1 84 ? -12.279 3.500 -8.547 1.00 94.12 84 ASP A CA 1
ATOM 668 C C . ASP A 1 84 ? -11.086 4.343 -8.062 1.00 94.12 84 ASP A C 1
ATOM 670 O O . ASP A 1 84 ? -9.970 3.824 -7.934 1.00 94.12 84 ASP A O 1
ATOM 674 N N . PRO A 1 85 ? -11.282 5.641 -7.763 1.00 90.50 85 PRO A N 1
ATOM 675 C CA . PRO A 1 85 ? -10.192 6.505 -7.329 1.00 90.50 85 PRO A CA 1
ATOM 676 C C . PRO A 1 85 ? -9.607 6.080 -5.979 1.00 90.50 85 PRO A C 1
ATOM 678 O O . PRO A 1 85 ? -8.483 6.469 -5.676 1.00 90.50 85 PRO A O 1
ATOM 681 N N . SER A 1 86 ? -10.325 5.283 -5.181 1.00 95.19 86 SER A N 1
ATOM 682 C CA . SER A 1 86 ? -9.906 4.804 -3.861 1.00 95.19 86 SER A CA 1
ATOM 683 C C . SER A 1 86 ? -9.027 3.548 -3.893 1.00 95.19 86 SER A C 1
ATOM 685 O O . SER A 1 86 ? -8.791 2.970 -2.834 1.00 95.19 86 SER A O 1
ATOM 687 N N . TRP A 1 87 ? -8.532 3.124 -5.064 1.00 96.38 87 TRP A N 1
ATOM 688 C CA . TRP A 1 87 ? -7.748 1.890 -5.249 1.00 96.38 87 TRP A CA 1
ATOM 689 C C . TRP A 1 87 ? -6.522 1.758 -4.339 1.00 96.38 87 TRP A C 1
ATOM 691 O O . TRP A 1 87 ? -6.084 0.648 -4.043 1.00 96.38 87 TRP A O 1
ATOM 701 N N . GLY A 1 88 ? -5.941 2.866 -3.895 1.00 96.50 88 GLY A N 1
ATOM 702 C CA . GLY A 1 88 ? -4.689 2.841 -3.160 1.00 96.50 88 GLY A CA 1
ATOM 703 C C . GLY A 1 88 ? -3.832 4.051 -3.458 1.00 96.50 88 GLY A C 1
ATOM 704 O O . GLY A 1 88 ? -4.268 5.030 -4.066 1.00 96.50 88 GLY A O 1
ATOM 705 N N . TRP A 1 89 ? -2.582 3.963 -3.034 1.00 96.44 89 TRP A N 1
ATOM 706 C CA . TRP A 1 89 ? -1.553 4.940 -3.358 1.00 96.44 89 TRP A CA 1
ATOM 707 C C . TRP A 1 89 ? -0.168 4.298 -3.275 1.00 96.44 89 TRP A C 1
ATOM 709 O O . TRP A 1 89 ? -0.005 3.182 -2.774 1.00 96.44 89 TRP A O 1
ATOM 719 N N . ALA A 1 90 ? 0.829 5.006 -3.804 1.00 96.56 90 ALA A N 1
ATOM 720 C CA . ALA A 1 90 ? 2.202 4.535 -3.902 1.00 96.56 90 ALA A CA 1
ATOM 721 C C . ALA A 1 90 ? 3.167 5.452 -3.157 1.00 96.56 90 ALA A C 1
ATOM 723 O O . ALA A 1 90 ? 2.941 6.659 -3.048 1.00 96.56 90 ALA A O 1
ATOM 724 N N . TYR A 1 91 ? 4.281 4.888 -2.707 1.00 96.00 91 TYR A N 1
ATOM 725 C CA . TYR A 1 91 ? 5.392 5.644 -2.145 1.00 96.00 91 TYR A CA 1
ATOM 726 C C . TYR A 1 91 ? 6.723 4.939 -2.398 1.00 96.00 91 TYR A C 1
ATOM 728 O O . TYR A 1 91 ? 6.771 3.761 -2.751 1.00 96.00 91 TYR A O 1
ATOM 736 N N . ARG A 1 92 ? 7.816 5.680 -2.221 1.00 95.69 92 ARG A N 1
ATOM 737 C CA . ARG A 1 92 ? 9.177 5.140 -2.212 1.00 95.69 92 ARG A CA 1
ATOM 738 C C . ARG A 1 92 ? 9.709 5.155 -0.794 1.00 95.69 92 ARG A C 1
ATOM 740 O O . ARG A 1 92 ? 9.404 6.075 -0.035 1.00 95.69 92 ARG A O 1
ATOM 747 N N . SER A 1 93 ? 10.481 4.144 -0.428 1.00 96.12 93 SER A N 1
ATOM 748 C CA . SER A 1 93 ? 11.135 4.123 0.876 1.00 96.12 93 SER A CA 1
ATOM 749 C C . SER A 1 93 ? 12.306 3.141 0.893 1.00 96.12 93 SER A C 1
ATOM 751 O O . SER A 1 93 ? 12.176 2.043 0.350 1.00 96.12 93 SER A O 1
ATOM 753 N N . PRO A 1 94 ? 13.427 3.484 1.548 1.00 96.31 94 PRO A N 1
ATOM 754 C CA . PRO A 1 94 ? 14.575 2.592 1.673 1.00 96.31 94 PRO A CA 1
ATOM 755 C C . PRO A 1 94 ? 14.401 1.563 2.800 1.00 96.31 94 PRO A C 1
ATOM 757 O O . PRO A 1 94 ? 15.256 0.697 2.972 1.00 96.31 94 PRO A O 1
ATOM 760 N N . MET A 1 95 ? 13.333 1.659 3.607 1.00 96.31 95 MET A N 1
ATOM 761 C CA . MET A 1 95 ? 13.147 0.761 4.747 1.00 96.31 95 MET A CA 1
ATOM 762 C C . MET A 1 95 ? 12.956 -0.683 4.275 1.00 96.31 95 MET A C 1
ATOM 764 O O . MET A 1 95 ? 12.251 -0.946 3.294 1.00 96.31 95 MET A O 1
ATOM 768 N N . ALA A 1 96 ? 13.559 -1.610 5.023 1.00 97.12 96 ALA A N 1
ATOM 769 C CA . ALA A 1 96 ? 13.407 -3.044 4.821 1.00 97.12 96 ALA A CA 1
ATOM 770 C C . ALA A 1 96 ? 11.937 -3.479 4.929 1.00 97.12 96 ALA A C 1
ATOM 772 O O . ALA A 1 96 ? 11.145 -2.856 5.637 1.00 97.12 96 ALA A O 1
ATOM 773 N N . TRP A 1 97 ? 11.595 -4.578 4.257 1.00 97.69 97 TRP A N 1
ATOM 774 C CA . TRP A 1 97 ? 10.231 -5.105 4.173 1.00 97.69 97 TRP A CA 1
ATOM 775 C C . TRP A 1 97 ? 9.544 -5.254 5.536 1.00 97.69 97 TRP A C 1
ATOM 777 O O . TRP A 1 97 ? 8.463 -4.708 5.739 1.00 97.69 97 TRP A O 1
ATOM 787 N N . ASP A 1 98 ? 10.199 -5.900 6.501 1.00 97.12 98 ASP A N 1
ATOM 788 C CA . ASP A 1 98 ? 9.616 -6.122 7.831 1.00 97.12 98 ASP A CA 1
ATOM 789 C C . ASP A 1 98 ? 9.355 -4.804 8.572 1.00 97.12 98 ASP A C 1
ATOM 791 O O . ASP A 1 98 ? 8.352 -4.655 9.271 1.00 97.12 98 ASP A O 1
ATOM 795 N N . ALA A 1 99 ? 10.216 -3.804 8.362 1.00 97.62 99 ALA A N 1
ATOM 796 C CA . ALA A 1 99 ? 10.020 -2.472 8.918 1.00 97.62 99 ALA A CA 1
ATOM 797 C C . ALA A 1 99 ? 8.839 -1.746 8.251 1.00 97.62 99 ALA A C 1
ATOM 799 O O . ALA A 1 99 ? 8.101 -1.048 8.945 1.00 97.62 99 ALA A O 1
ATOM 800 N N . GLN A 1 100 ? 8.614 -1.931 6.943 1.00 97.69 100 GLN A N 1
ATOM 801 C CA . GLN A 1 100 ? 7.415 -1.423 6.259 1.00 97.69 100 GLN A CA 1
ATOM 802 C C . GLN A 1 100 ? 6.145 -2.070 6.808 1.00 97.69 100 GLN A C 1
ATOM 804 O O . GLN A 1 100 ? 5.175 -1.371 7.101 1.00 97.69 100 GLN A O 1
ATOM 809 N N . LEU A 1 101 ? 6.152 -3.398 6.969 1.00 97.44 101 LEU A N 1
ATOM 810 C CA . LEU A 1 101 ? 5.017 -4.133 7.518 1.00 97.44 101 LEU A CA 1
ATOM 811 C C . LEU A 1 101 ? 4.669 -3.618 8.906 1.00 97.44 101 LEU A C 1
ATOM 813 O O . LEU A 1 101 ? 3.546 -3.172 9.128 1.00 97.44 101 LEU A O 1
ATOM 817 N N . HIS A 1 102 ? 5.649 -3.591 9.808 1.00 96.75 102 HIS A N 1
ATOM 818 C CA . HIS A 1 102 ? 5.439 -3.116 11.167 1.00 96.75 102 HIS A CA 1
ATOM 819 C C . HIS A 1 102 ? 4.933 -1.667 11.194 1.00 96.75 102 HIS A C 1
ATOM 821 O O . HIS A 1 102 ? 3.950 -1.362 11.872 1.00 96.75 102 HIS A O 1
ATOM 827 N N . HIS A 1 103 ? 5.551 -0.790 10.394 1.00 95.75 103 HIS A N 1
ATOM 828 C CA . HIS A 1 103 ? 5.158 0.611 10.282 1.00 95.75 103 HIS A CA 1
ATOM 829 C C . HIS A 1 103 ? 3.681 0.765 9.903 1.00 95.75 103 HIS A C 1
ATOM 831 O O . HIS A 1 103 ? 2.964 1.552 10.530 1.00 95.75 103 HIS A O 1
ATOM 837 N N . TRP A 1 104 ? 3.214 0.023 8.896 1.00 96.50 104 TRP A N 1
ATOM 838 C CA . TRP A 1 104 ? 1.837 0.142 8.428 1.00 96.50 104 TRP A CA 1
ATOM 839 C C . TRP A 1 104 ? 0.834 -0.588 9.306 1.00 96.50 104 TRP A C 1
ATOM 841 O O . TRP A 1 104 ? -0.248 -0.048 9.527 1.00 96.50 104 TRP A O 1
ATOM 851 N N . GLN A 1 105 ? 1.175 -1.748 9.866 1.00 96.38 105 GLN A N 1
ATOM 852 C CA . GLN A 1 105 ? 0.304 -2.472 10.798 1.00 96.38 105 GLN A CA 1
ATOM 853 C C . GLN A 1 105 ? -0.059 -1.619 12.019 1.00 96.38 105 GLN A C 1
ATOM 855 O O . GLN A 1 105 ? -1.222 -1.561 12.413 1.00 96.38 105 GLN A O 1
ATOM 860 N N . GLN A 1 106 ? 0.906 -0.874 12.562 1.00 94.19 106 GLN A N 1
ATOM 861 C CA . GLN A 1 106 ? 0.688 0.023 13.703 1.00 94.19 106 GLN A CA 1
ATOM 862 C C . GLN A 1 106 ? -0.220 1.223 13.402 1.00 94.19 106 GLN A C 1
ATOM 864 O O . GLN A 1 106 ? -0.674 1.889 14.326 1.00 94.19 106 GLN A O 1
ATOM 869 N N . ARG A 1 107 ? -0.483 1.517 12.124 1.00 92.50 107 ARG A N 1
ATOM 870 C CA . ARG A 1 107 ? -1.264 2.682 11.675 1.00 92.50 107 ARG A CA 1
ATOM 871 C C . ARG A 1 107 ? -2.666 2.320 11.190 1.00 92.50 107 ARG A C 1
ATOM 873 O O . ARG A 1 107 ? -3.359 3.177 10.654 1.00 92.50 107 ARG A O 1
ATOM 880 N N . GLN A 1 108 ? -3.088 1.067 11.366 1.00 94.25 108 GLN A N 1
ATOM 881 C CA . GLN A 1 108 ? -4.426 0.620 10.964 1.00 94.25 108 GLN A CA 1
ATOM 882 C C . GLN A 1 108 ? -5.510 0.963 11.991 1.00 94.25 108 GLN A C 1
ATOM 884 O O . GLN A 1 108 ? -6.682 1.052 11.636 1.00 94.25 108 GLN A O 1
ATOM 889 N N . LEU A 1 109 ? -5.133 1.153 13.256 1.00 93.81 109 LEU A N 1
ATOM 890 C CA . LEU A 1 109 ? -6.028 1.513 14.352 1.00 93.81 109 LEU A CA 1
ATOM 891 C C . LEU A 1 109 ? -5.592 2.844 14.952 1.00 93.81 109 LEU A C 1
A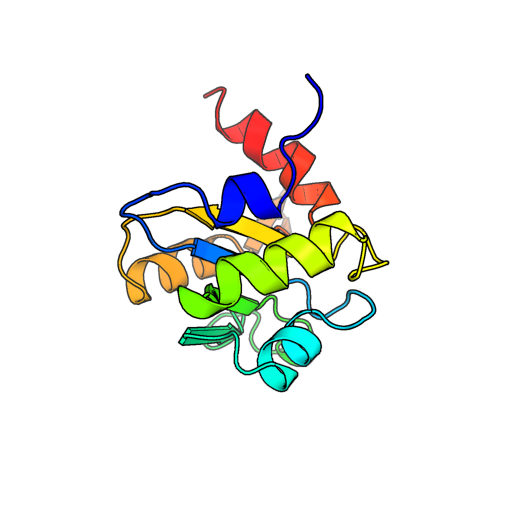TOM 893 O O . LEU A 1 109 ? -4.423 3.018 15.288 1.00 93.81 109 LEU A O 1
ATOM 897 N N . VAL A 1 110 ? -6.537 3.762 15.118 1.00 92.38 110 VAL A N 1
ATOM 898 C CA . VAL A 1 110 ? -6.304 5.063 15.755 1.00 92.38 110 VAL A CA 1
ATOM 899 C C . VAL A 1 110 ? -7.380 5.341 16.792 1.00 92.38 110 VAL A C 1
ATOM 901 O O . VAL A 1 110 ? -8.464 4.761 16.741 1.00 92.38 110 VAL A O 1
ATOM 904 N N . LYS A 1 111 ? -7.076 6.230 17.740 1.00 94.38 111 LYS A N 1
ATOM 905 C CA . LYS A 1 111 ? -8.050 6.717 18.713 1.00 94.38 111 LYS A CA 1
ATOM 906 C C . LYS A 1 111 ? -8.655 8.025 18.206 1.00 94.38 111 LYS A C 1
ATOM 908 O O . LYS A 1 111 ? -7.916 8.986 18.010 1.00 94.38 111 LYS A O 1
ATOM 913 N N . LEU A 1 112 ? -9.968 8.056 18.014 1.00 91.19 112 LEU A N 1
ATOM 914 C CA . LEU A 1 112 ? -10.739 9.233 17.614 1.00 91.19 112 LEU A CA 1
ATOM 915 C C . LEU A 1 112 ? -11.828 9.465 18.664 1.00 91.19 112 LEU A C 1
ATOM 917 O O . LEU A 1 112 ? -12.586 8.549 18.962 1.00 91.19 112 LEU A O 1
ATOM 921 N N . ASP A 1 113 ? -11.845 10.645 19.284 1.00 93.38 113 ASP A N 1
ATOM 922 C CA . ASP A 1 113 ? -12.821 11.034 20.319 1.00 93.38 113 ASP A CA 1
ATOM 923 C C . ASP A 1 113 ? -13.017 10.013 21.455 1.00 93.38 113 ASP A C 1
ATOM 925 O O . ASP A 1 113 ? -14.096 9.853 22.014 1.00 93.38 113 ASP A O 1
ATOM 929 N N . GLY A 1 114 ? -11.942 9.315 21.836 1.00 94.19 114 GLY A N 1
ATOM 930 C CA . GLY A 1 114 ? -11.988 8.304 22.895 1.00 94.19 114 GLY A CA 1
ATOM 931 C C . GLY A 1 114 ? -12.169 6.870 22.396 1.00 94.19 114 GLY A C 1
ATOM 932 O O . GLY A 1 114 ? -11.802 5.946 23.122 1.00 94.19 114 GLY A O 1
ATOM 933 N N . GLU A 1 115 ? -12.628 6.684 21.162 1.00 95.00 115 GLU A N 1
ATOM 934 C CA . GLU A 1 115 ? -12.944 5.383 20.576 1.00 95.00 115 GLU A CA 1
ATOM 935 C C . GLU A 1 115 ? -11.830 4.873 19.658 1.00 95.00 115 GLU A C 1
ATOM 937 O O . GLU A 1 115 ? -11.151 5.641 18.976 1.00 95.00 115 GLU A O 1
ATOM 942 N N . MET A 1 116 ? -11.634 3.553 19.638 1.00 93.75 116 MET A N 1
ATOM 943 C CA . MET A 1 116 ? -10.709 2.913 18.705 1.00 93.75 116 MET A CA 1
ATOM 944 C C . MET A 1 116 ? -11.410 2.666 17.374 1.00 93.75 116 MET A C 1
ATOM 946 O O . MET A 1 116 ? -12.380 1.914 17.313 1.00 93.75 116 MET A O 1
ATOM 950 N N . VAL A 1 117 ? -10.882 3.255 16.305 1.00 94.38 117 VAL A N 1
ATOM 951 C CA . VAL A 1 117 ? -11.443 3.155 14.955 1.00 94.38 117 VAL A CA 1
ATOM 952 C C . VAL A 1 117 ? -10.405 2.654 13.958 1.00 94.38 117 VAL A C 1
ATOM 954 O O . VAL A 1 117 ? -9.199 2.866 14.115 1.00 94.38 117 VAL A O 1
ATOM 957 N N . VAL A 1 118 ? -10.882 1.989 12.905 1.00 94.50 118 VAL A N 1
ATOM 958 C CA . VAL A 1 118 ? -10.040 1.572 11.781 1.00 94.50 118 VAL A CA 1
ATOM 959 C C . VAL A 1 118 ? -9.723 2.786 10.917 1.00 94.50 118 VAL A C 1
ATOM 961 O O . VAL A 1 118 ? -10.615 3.379 10.307 1.00 94.50 118 VAL A O 1
ATOM 964 N N . LEU A 1 119 ? -8.441 3.128 10.814 1.00 93.62 119 LEU A N 1
ATOM 965 C CA . LEU A 1 119 ? -7.976 4.139 9.879 1.00 93.62 119 LEU A CA 1
ATOM 966 C C 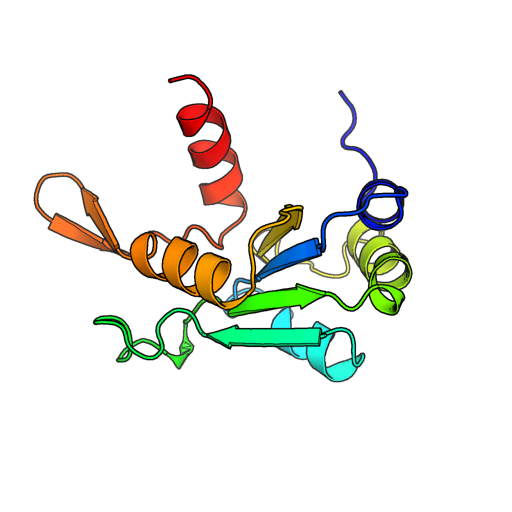. LEU A 1 119 ? -7.785 3.504 8.503 1.00 93.62 119 LEU A C 1
ATOM 968 O O . LEU A 1 119 ? -6.829 2.769 8.256 1.00 93.62 119 LEU A O 1
ATOM 972 N N . ARG A 1 120 ? -8.677 3.835 7.571 1.00 93.38 120 ARG A N 1
ATOM 973 C CA . ARG A 1 120 ? -8.624 3.349 6.187 1.00 93.38 120 ARG A CA 1
ATOM 974 C C . ARG A 1 120 ? -7.606 4.121 5.345 1.00 93.38 120 ARG A C 1
ATOM 976 O O . ARG A 1 120 ? -7.949 4.690 4.314 1.00 93.38 120 ARG A O 1
ATOM 983 N N . LEU A 1 121 ? -6.347 4.147 5.779 1.00 93.50 121 LEU A N 1
ATOM 984 C CA . LEU A 1 121 ? -5.297 4.928 5.121 1.00 93.50 121 LEU A CA 1
ATOM 985 C C . LEU A 1 121 ? -4.977 4.432 3.704 1.00 93.50 121 LEU A C 1
ATOM 987 O O . LEU A 1 121 ? -4.412 5.185 2.925 1.00 93.50 121 LEU A O 1
ATOM 991 N N . MET A 1 122 ? -5.348 3.202 3.338 1.00 94.94 122 MET A N 1
ATOM 992 C CA . MET A 1 122 ? -5.267 2.727 1.951 1.00 94.94 122 MET A CA 1
ATOM 993 C C . MET A 1 122 ? -6.194 3.485 0.999 1.00 94.94 122 MET A C 1
ATOM 995 O O . MET A 1 122 ? -5.930 3.532 -0.195 1.00 94.94 122 MET A O 1
ATOM 999 N N . ASP A 1 123 ? -7.285 4.072 1.494 1.00 95.00 123 ASP A N 1
ATOM 1000 C CA . ASP A 1 123 ? -8.183 4.861 0.661 1.00 95.00 123 ASP A CA 1
ATOM 1001 C C . ASP A 1 123 ? -7.485 6.171 0.290 1.00 95.00 123 ASP A C 1
ATOM 1003 O O . ASP A 1 123 ? -7.226 7.021 1.147 1.00 95.00 123 ASP A O 1
ATOM 1007 N N . SER A 1 124 ? -7.185 6.346 -0.996 1.00 92.62 124 SER A N 1
ATOM 1008 C CA . SER A 1 124 ? -6.488 7.532 -1.503 1.00 92.62 124 SER A CA 1
ATOM 1009 C C . SER A 1 124 ? -7.197 8.838 -1.125 1.00 92.62 124 SER A C 1
ATOM 1011 O O . SER A 1 124 ? -6.541 9.855 -0.922 1.00 92.62 124 SER A O 1
ATOM 1013 N N . ARG A 1 125 ? -8.527 8.826 -0.969 1.00 92.75 125 ARG A N 1
ATOM 1014 C CA . ARG A 1 125 ? -9.314 10.008 -0.590 1.00 92.75 125 ARG A CA 1
ATOM 1015 C C . ARG A 1 125 ? -9.034 10.420 0.851 1.00 92.75 125 ARG A C 1
ATOM 1017 O O . ARG A 1 125 ? -9.017 11.609 1.141 1.00 92.75 125 ARG A O 1
ATOM 1024 N N . ILE A 1 126 ? -8.781 9.449 1.729 1.00 93.25 126 ILE A N 1
ATOM 1025 C CA . ILE A 1 126 ? -8.359 9.685 3.115 1.00 93.25 126 ILE A CA 1
ATOM 1026 C C . ILE A 1 126 ? -6.876 10.066 3.144 1.00 93.25 126 ILE A C 1
ATOM 1028 O O . ILE A 1 126 ? -6.507 11.065 3.760 1.00 93.25 126 ILE A O 1
ATOM 1032 N N . ALA A 1 127 ? -6.023 9.315 2.444 1.00 92.81 127 ALA A N 1
ATOM 1033 C CA . ALA A 1 127 ? -4.580 9.548 2.413 1.00 92.81 127 ALA A CA 1
ATOM 1034 C C . ALA A 1 127 ? -4.212 10.942 1.879 1.00 92.81 127 ALA A C 1
ATOM 1036 O O . ALA A 1 127 ? -3.364 11.614 2.462 1.00 92.81 127 ALA A O 1
ATOM 1037 N N . ASN A 1 128 ? -4.888 11.403 0.821 1.00 91.12 128 ASN A N 1
ATOM 1038 C CA . ASN A 1 128 ? -4.668 12.722 0.221 1.00 91.12 128 ASN A CA 1
ATOM 1039 C C . ASN A 1 128 ? -5.006 13.883 1.163 1.00 91.12 128 ASN A C 1
ATOM 1041 O O . ASN A 1 128 ? -4.500 14.982 0.959 1.00 91.12 128 ASN A O 1
ATOM 1045 N N . VAL A 1 129 ? -5.844 13.652 2.176 1.00 90.81 129 VAL A N 1
ATOM 1046 C CA . VAL A 1 129 ? -6.145 14.645 3.213 1.00 90.81 129 VAL A CA 1
ATOM 1047 C C . VAL A 1 129 ? -5.153 14.518 4.366 1.00 90.81 129 VAL A C 1
ATOM 1049 O O . VAL A 1 129 ? -4.539 15.503 4.757 1.00 90.81 129 VAL A O 1
ATOM 1052 N N . LEU A 1 130 ? -4.957 13.307 4.893 1.00 90.12 130 LEU A N 1
ATOM 1053 C CA . LEU A 1 130 ? -4.195 13.115 6.128 1.00 90.12 130 LEU A CA 1
ATOM 1054 C C . LEU A 1 130 ? -2.678 13.220 5.944 1.00 90.12 130 LEU A C 1
ATOM 1056 O O . LEU A 1 130 ? -2.013 13.824 6.780 1.00 90.12 130 LEU A O 1
ATOM 1060 N N . ILE A 1 131 ? -2.104 12.642 4.884 1.00 88.38 131 ILE A N 1
ATOM 1061 C CA . ILE A 1 131 ? -0.641 12.600 4.717 1.00 88.38 131 ILE A CA 1
ATOM 1062 C C . ILE A 1 131 ? -0.033 14.010 4.632 1.00 88.38 131 ILE A C 1
ATOM 1064 O O . ILE A 1 131 ? 0.968 14.241 5.312 1.00 88.38 131 ILE A O 1
ATOM 1068 N N . PRO A 1 132 ? -0.587 14.961 3.851 1.00 87.44 132 PRO A N 1
ATOM 1069 C CA . PRO A 1 132 ? -0.072 16.328 3.835 1.00 87.44 132 PRO A CA 1
ATOM 1070 C C . PRO A 1 132 ? -0.136 17.004 5.208 1.00 87.44 132 PRO A C 1
ATOM 1072 O O . PRO A 1 132 ? 0.863 17.568 5.639 1.00 87.44 132 PRO A O 1
ATOM 1075 N N . SER A 1 133 ? -1.250 16.870 5.934 1.00 84.12 133 SER A N 1
ATOM 1076 C CA . SER A 1 133 ? -1.411 17.472 7.267 1.00 84.12 133 SER A CA 1
ATOM 1077 C C . SER A 1 133 ? -0.449 16.908 8.316 1.00 84.12 133 SER A C 1
ATOM 1079 O O . SER A 1 133 ? -0.118 17.593 9.276 1.00 84.12 133 SER A O 1
ATOM 1081 N N . LEU A 1 134 ? 0.034 15.676 8.136 1.00 76.44 134 LEU A N 1
ATOM 1082 C CA . LEU A 1 134 ? 1.031 15.060 9.018 1.00 76.44 134 LEU A CA 1
ATOM 1083 C C . LEU A 1 134 ? 2.474 15.499 8.715 1.00 76.44 134 LEU A C 1
ATOM 1085 O O . LEU A 1 134 ? 3.366 15.199 9.502 1.00 76.44 134 LEU A O 1
ATOM 1089 N N . ARG A 1 135 ? 2.723 16.160 7.576 1.00 64.62 135 ARG A N 1
ATOM 1090 C CA . ARG A 1 135 ? 4.045 16.690 7.194 1.00 64.62 135 ARG A CA 1
ATOM 1091 C C . ARG A 1 135 ? 4.280 18.129 7.655 1.00 64.62 135 ARG A C 1
ATOM 1093 O O . ARG A 1 135 ? 5.415 18.585 7.598 1.00 64.62 135 ARG A O 1
ATOM 1100 N N . GLU A 1 136 ? 3.230 18.835 8.066 1.00 46.53 136 GLU A N 1
ATOM 1101 C CA . GLU A 1 136 ? 3.290 20.230 8.530 1.00 46.53 136 GLU A CA 1
ATOM 1102 C C . GLU A 1 136 ? 3.564 20.355 10.044 1.00 46.53 136 GLU A C 1
ATOM 1104 O O . GLU A 1 136 ? 3.338 21.416 10.623 1.00 46.53 136 GLU A O 1
ATOM 1109 N N . VAL A 1 137 ? 4.064 19.286 10.681 1.00 39.12 137 VAL A N 1
ATOM 1110 C CA . VAL A 1 137 ? 4.433 19.237 12.108 1.00 39.12 137 VAL A CA 1
ATOM 1111 C C . VAL A 1 137 ? 5.930 19.016 12.270 1.00 39.12 137 VAL A C 1
ATOM 1113 O O . VAL A 1 137 ? 6.459 18.098 11.603 1.00 39.12 137 VAL A O 1
#